Protein AF-A0A1Q8QER5-F1 (afdb_monomer_lite)

Radius of gyration: 16.66 Å; chains: 1; bounding box: 57×30×34 Å

InterPro domains:
  IPR004291 Transposase IS66, central domain [PF03050] (1-104)
  IPR052344 Transposase-related protein [PTHR33678] (1-107)

Sequence (112 aa):
MYERMRDKLITYDIVMSDETTIQCNKEEGRKASSNSYFWQHRNGPWEETPIILFQYTRTRAGENARKFLEGFSGYSITDAYAGYEKVENIIRCLCWSHYPRRLIIREELPYA

Organism: NCBI:txid1888891

pLDDT: mean 91.14, std 11.8, range [46.97, 97.94]

Structure (mmCIF, N/CA/C/O backbone):
data_AF-A0A1Q8QER5-F1
#
_entry.id   AF-A0A1Q8QER5-F1
#
loop_
_atom_site.group_PDB
_atom_site.id
_atom_site.type_symbol
_atom_site.label_atom_id
_atom_site.label_alt_id
_atom_site.label_comp_id
_atom_site.label_asym_id
_atom_site.label_entity_id
_atom_site.label_seq_id
_atom_site.pdbx_PDB_ins_code
_atom_site.Cartn_x
_atom_site.Cartn_y
_atom_site.Cartn_z
_atom_site.occupancy
_atom_site.B_iso_or_equiv
_atom_site.auth_seq_id
_atom_site.auth_comp_id
_atom_site.auth_asym_id
_atom_site.auth_atom_id
_atom_site.pdbx_PDB_model_num
ATOM 1 N N . MET A 1 1 ? -9.143 13.726 -10.219 1.00 89.88 1 MET A N 1
ATOM 2 C CA . MET A 1 1 ? -7.690 13.897 -9.996 1.00 89.88 1 MET A CA 1
ATOM 3 C C . MET A 1 1 ? -7.097 12.657 -9.338 1.00 89.88 1 MET A C 1
ATOM 5 O O . MET A 1 1 ? -6.266 12.032 -9.971 1.00 89.88 1 MET A O 1
ATOM 9 N N . TYR A 1 2 ? -7.584 12.256 -8.155 1.00 96.19 2 TYR A N 1
ATOM 10 C CA . TYR A 1 2 ? -7.120 11.068 -7.418 1.00 96.19 2 TYR A CA 1
ATOM 11 C C . TYR A 1 2 ? -7.040 9.788 -8.269 1.00 96.19 2 TYR A C 1
ATOM 13 O O . TYR A 1 2 ? -5.951 9.258 -8.443 1.00 96.19 2 TYR A O 1
ATOM 21 N N . GLU A 1 3 ? -8.151 9.366 -8.884 1.00 96.44 3 GLU A N 1
ATOM 22 C CA . GLU A 1 3 ? -8.181 8.140 -9.706 1.00 96.44 3 GLU A CA 1
ATOM 23 C C . GLU A 1 3 ? -7.159 8.172 -10.848 1.00 96.44 3 GLU A C 1
ATOM 25 O O . GLU A 1 3 ? -6.392 7.240 -11.023 1.00 96.44 3 GLU A O 1
ATOM 30 N N . ARG A 1 4 ? -7.031 9.307 -11.549 1.00 97.12 4 ARG A N 1
ATOM 31 C CA . ARG A 1 4 ? -6.040 9.461 -12.629 1.00 97.12 4 ARG A CA 1
ATOM 32 C C . ARG A 1 4 ? -4.599 9.338 -12.127 1.00 97.12 4 ARG A C 1
ATOM 34 O O . ARG A 1 4 ? -3.745 8.830 -12.844 1.00 97.12 4 ARG A O 1
ATOM 41 N N . MET A 1 5 ? -4.315 9.832 -10.921 1.00 97.25 5 MET A N 1
ATOM 42 C CA . MET A 1 5 ? -2.995 9.690 -10.300 1.00 97.25 5 MET A CA 1
ATOM 43 C C . MET A 1 5 ? -2.749 8.249 -9.862 1.00 97.25 5 MET A C 1
ATOM 45 O O . MET A 1 5 ? -1.629 7.771 -9.998 1.00 97.25 5 MET A O 1
ATOM 49 N N . ARG A 1 6 ? -3.780 7.553 -9.374 1.00 97.56 6 ARG A N 1
ATOM 50 C CA . ARG A 1 6 ? -3.704 6.133 -9.028 1.00 97.56 6 ARG A CA 1
ATOM 51 C C . ARG A 1 6 ? -3.441 5.294 -10.274 1.00 97.56 6 ARG A C 1
ATOM 53 O O . ARG A 1 6 ? -2.520 4.486 -10.264 1.00 97.56 6 ARG A O 1
ATOM 60 N N . ASP A 1 7 ? -4.180 5.547 -11.351 1.00 97.31 7 ASP A N 1
ATOM 61 C CA . ASP A 1 7 ? -4.009 4.865 -12.636 1.00 97.31 7 ASP A CA 1
ATOM 62 C C . ASP A 1 7 ? -2.609 5.096 -13.201 1.00 97.31 7 ASP A C 1
ATOM 64 O O . ASP A 1 7 ? -1.984 4.166 -13.690 1.00 97.31 7 ASP A O 1
ATOM 68 N N . LYS A 1 8 ? -2.063 6.312 -13.074 1.00 97.19 8 LYS A N 1
ATOM 69 C CA . LYS A 1 8 ? -0.665 6.571 -13.438 1.00 97.19 8 LYS A CA 1
ATOM 70 C C . LYS A 1 8 ? 0.315 5.857 -12.502 1.00 97.19 8 LYS A C 1
ATOM 72 O O . LYS A 1 8 ? 1.301 5.304 -12.978 1.00 97.19 8 LYS A O 1
ATOM 77 N N . LEU A 1 9 ? 0.061 5.856 -11.194 1.00 97.56 9 LEU A N 1
ATOM 78 C CA . LEU A 1 9 ? 0.932 5.230 -10.197 1.00 97.56 9 LEU A CA 1
ATOM 79 C C . LEU A 1 9 ? 1.117 3.736 -10.465 1.00 97.56 9 LEU A C 1
ATOM 81 O O . LEU A 1 9 ? 2.244 3.256 -10.402 1.00 97.56 9 LEU A O 1
ATOM 85 N N . ILE A 1 10 ? 0.045 3.019 -10.810 1.00 97.00 10 ILE A N 1
ATOM 86 C CA . ILE A 1 10 ? 0.123 1.573 -11.057 1.00 97.00 10 ILE A CA 1
ATOM 87 C C . ILE A 1 10 ? 0.843 1.195 -12.364 1.00 97.00 10 ILE A C 1
ATOM 89 O O . ILE A 1 10 ? 1.073 0.014 -12.593 1.00 97.00 10 ILE A O 1
ATOM 93 N N . THR A 1 11 ? 1.197 2.171 -13.213 1.00 96.62 11 THR A N 1
ATOM 94 C CA . THR A 1 11 ? 1.977 1.930 -14.445 1.00 96.62 11 THR A CA 1
ATOM 95 C C . THR A 1 11 ? 3.489 1.947 -14.234 1.00 96.62 11 THR A C 1
ATOM 97 O O . THR A 1 11 ? 4.218 1.621 -15.164 1.00 96.62 11 THR A O 1
ATOM 100 N N . TYR A 1 12 ? 3.966 2.364 -13.058 1.00 97.12 12 TYR A N 1
ATOM 101 C CA . TYR A 1 12 ? 5.393 2.358 -12.732 1.00 97.12 12 TYR A CA 1
ATOM 102 C C . TYR A 1 12 ? 5.860 0.978 -12.269 1.00 97.12 12 TYR A C 1
ATOM 104 O O . TYR A 1 12 ? 5.061 0.173 -11.803 1.00 97.12 12 TYR A O 1
ATOM 112 N N . ASP A 1 13 ? 7.172 0.744 -12.313 1.00 96.25 13 ASP A N 1
ATOM 113 C CA . ASP A 1 13 ? 7.766 -0.541 -11.925 1.00 96.25 13 ASP A CA 1
ATOM 114 C C . ASP A 1 13 ? 7.839 -0.742 -10.405 1.00 96.25 13 ASP A C 1
ATOM 116 O O . ASP A 1 13 ? 7.970 -1.870 -9.929 1.00 96.25 13 ASP A O 1
ATOM 120 N N . ILE A 1 14 ? 7.799 0.347 -9.629 1.00 97.00 14 ILE A N 1
ATOM 121 C CA . ILE A 1 14 ? 7.973 0.327 -8.174 1.00 97.00 14 ILE A CA 1
ATOM 122 C C . ILE A 1 14 ? 6.812 1.045 -7.498 1.00 97.00 14 ILE A C 1
ATOM 124 O O . ILE A 1 14 ? 6.560 2.226 -7.755 1.00 97.00 14 ILE A O 1
ATOM 128 N N . VAL A 1 15 ? 6.187 0.361 -6.538 1.00 97.31 15 VAL A N 1
ATOM 129 C CA . VAL A 1 15 ? 5.267 0.967 -5.575 1.00 97.31 15 VAL A CA 1
ATOM 130 C C . VAL A 1 15 ? 5.771 0.747 -4.156 1.00 97.31 15 VAL A C 1
ATOM 132 O O . VAL A 1 15 ? 6.184 -0.350 -3.790 1.00 97.31 15 VAL A O 1
ATOM 135 N N . MET A 1 16 ? 5.718 1.787 -3.332 1.00 97.31 16 MET A N 1
ATOM 136 C CA . MET A 1 16 ? 5.959 1.693 -1.896 1.00 97.31 16 MET A CA 1
ATOM 137 C C . MET A 1 16 ? 4.648 1.961 -1.169 1.00 97.31 16 MET A C 1
ATOM 139 O O . MET A 1 16 ? 3.997 2.977 -1.447 1.00 97.31 16 MET A O 1
ATOM 143 N N . SER A 1 17 ? 4.266 1.059 -0.267 1.00 97.00 17 SER A N 1
ATOM 144 C CA . SER A 1 17 ? 3.039 1.192 0.520 1.00 97.00 17 SER A CA 1
ATOM 145 C C . SER A 1 17 ? 3.300 1.031 2.012 1.00 97.00 17 SER A C 1
ATOM 147 O O . SER A 1 17 ? 4.145 0.231 2.412 1.00 97.00 17 SER A O 1
ATOM 149 N N . ASP A 1 18 ? 2.564 1.796 2.809 1.00 96.31 18 ASP A N 1
ATOM 150 C CA . ASP A 1 18 ? 2.565 1.718 4.268 1.00 96.31 18 ASP A CA 1
ATOM 151 C C . ASP A 1 18 ? 1.162 2.009 4.805 1.00 96.31 18 ASP A C 1
ATOM 153 O O . ASP A 1 18 ? 0.380 2.726 4.168 1.00 96.31 18 ASP A O 1
ATOM 157 N N . GLU A 1 19 ? 0.843 1.485 5.985 1.00 95.06 19 GLU A N 1
ATOM 158 C CA . GLU A 1 19 ? -0.420 1.753 6.654 1.00 95.06 19 GLU A CA 1
ATOM 159 C C . GLU A 1 19 ? -0.234 2.168 8.109 1.00 95.06 19 GLU A C 1
ATOM 161 O O . GLU A 1 19 ? 0.331 1.468 8.947 1.00 95.06 19 GLU A O 1
ATOM 166 N N . THR A 1 20 ? -0.799 3.323 8.440 1.00 95.56 20 THR A N 1
ATOM 167 C CA . THR A 1 20 ? -0.732 3.901 9.776 1.00 95.56 20 THR A CA 1
ATOM 168 C C . THR A 1 20 ? -2.091 3.795 10.455 1.00 95.56 20 THR A C 1
ATOM 170 O O . THR A 1 20 ? -3.120 4.206 9.911 1.00 95.56 20 THR A O 1
ATOM 173 N N . THR A 1 21 ? -2.097 3.262 11.679 1.00 96.50 21 THR A N 1
ATOM 174 C CA . THR A 1 21 ? -3.299 3.240 12.523 1.00 96.50 21 THR A CA 1
ATOM 175 C C . THR A 1 21 ? -3.589 4.645 13.037 1.00 96.50 21 THR A C 1
ATOM 177 O O . THR A 1 21 ? -2.719 5.291 13.615 1.00 96.50 21 THR A O 1
ATOM 180 N N . ILE A 1 22 ? -4.825 5.102 12.865 1.00 96.00 22 ILE A N 1
ATOM 181 C CA . ILE A 1 22 ? -5.303 6.407 13.321 1.00 96.00 22 ILE A CA 1
ATOM 182 C C . ILE A 1 22 ? -6.648 6.291 14.042 1.00 96.00 22 ILE A C 1
ATOM 184 O O . ILE A 1 22 ? -7.359 5.293 13.930 1.00 96.00 22 ILE A O 1
ATOM 188 N N . GLN A 1 23 ? -7.022 7.352 14.749 1.00 95.81 23 GLN A N 1
ATOM 189 C CA . GLN A 1 23 ? -8.338 7.532 15.354 1.00 95.81 23 GLN A CA 1
ATOM 190 C C . GLN A 1 23 ? -8.987 8.782 14.764 1.00 95.81 23 GLN A C 1
ATOM 192 O O . GLN A 1 23 ? -8.342 9.824 14.642 1.00 95.81 23 GLN A O 1
ATOM 197 N N . CYS A 1 24 ? -10.253 8.678 14.363 1.00 93.75 24 CYS A N 1
ATOM 198 C CA . CYS A 1 24 ? -10.988 9.793 13.779 1.00 93.75 24 CYS A CA 1
ATOM 199 C C . CYS A 1 24 ? -12.037 10.296 14.771 1.00 93.75 24 CYS A C 1
ATOM 201 O O . CYS A 1 24 ? -12.978 9.584 15.113 1.00 93.75 24 CYS A O 1
ATOM 203 N N . ASN A 1 25 ? -11.891 11.547 15.214 1.00 93.88 25 ASN A N 1
ATOM 204 C CA . ASN A 1 25 ? -12.775 12.149 16.217 1.00 93.88 25 ASN A CA 1
ATOM 205 C C . ASN A 1 25 ? -14.232 12.273 15.748 1.00 93.88 25 ASN A C 1
ATOM 207 O O . ASN A 1 25 ? -15.141 12.294 16.574 1.00 93.88 25 ASN A O 1
ATOM 211 N N . LYS A 1 26 ? -14.451 12.397 14.433 1.00 91.69 26 LYS A N 1
ATOM 212 C CA . LYS A 1 26 ? -15.764 12.629 13.817 1.00 91.69 26 LYS A CA 1
ATOM 213 C C . LYS A 1 26 ? -16.004 11.641 12.683 1.00 91.69 26 LYS A C 1
ATOM 215 O O . LYS A 1 26 ? -16.045 12.018 11.517 1.00 91.69 26 LYS A O 1
ATOM 220 N N . GLU A 1 27 ? -16.144 10.371 13.037 1.00 93.69 27 GLU A N 1
ATOM 221 C CA . GLU A 1 27 ? -16.522 9.329 12.091 1.00 93.69 27 GLU A CA 1
ATOM 222 C C . GLU A 1 27 ? -17.967 8.882 12.328 1.00 93.69 27 GLU A C 1
ATOM 224 O O . GLU A 1 27 ? -18.330 8.431 13.413 1.00 93.69 27 GLU A O 1
ATOM 229 N N . GLU A 1 28 ? -18.805 8.997 11.300 1.00 94.06 28 GLU A N 1
ATOM 230 C CA . GLU A 1 28 ? -20.216 8.636 11.399 1.00 94.06 28 GLU A CA 1
ATOM 231 C C . GLU A 1 28 ? -20.402 7.145 11.721 1.00 94.06 28 GLU A C 1
ATOM 233 O O . GLU A 1 28 ? -19.841 6.262 11.058 1.00 94.06 28 GLU A O 1
ATOM 238 N N . GLY A 1 29 ? -21.201 6.871 12.755 1.00 94.75 29 GLY A N 1
ATOM 239 C CA . GLY A 1 29 ? -21.511 5.516 13.210 1.00 94.75 29 GLY A CA 1
ATOM 240 C C . GLY A 1 29 ? -20.384 4.821 13.981 1.00 94.75 29 GLY A C 1
ATOM 241 O O . GLY A 1 29 ? -20.491 3.622 14.240 1.00 94.75 29 GLY A O 1
ATOM 242 N N . ARG A 1 30 ? -19.304 5.526 14.355 1.00 93.94 30 ARG A N 1
ATOM 243 C CA . ARG A 1 30 ? -18.177 4.942 15.102 1.00 93.94 30 ARG A CA 1
ATOM 244 C C . ARG A 1 30 ? -17.735 5.816 16.270 1.00 93.94 30 ARG A C 1
ATOM 246 O O . ARG A 1 30 ? -17.891 7.031 16.276 1.00 93.94 30 ARG A O 1
ATOM 253 N N . LYS A 1 31 ? -17.181 5.171 17.299 1.00 95.44 31 LYS A N 1
ATOM 254 C CA . LYS A 1 31 ? -16.594 5.870 18.452 1.00 95.44 31 LYS A CA 1
ATOM 255 C C . LYS A 1 31 ? -15.278 6.520 18.031 1.00 95.44 31 LYS A C 1
ATOM 257 O O . LYS A 1 31 ? -14.525 5.888 17.294 1.00 95.44 31 LYS A O 1
ATOM 262 N N . ALA A 1 32 ? -14.950 7.684 18.590 1.00 93.94 32 ALA A N 1
ATOM 263 C CA . ALA A 1 32 ? -13.676 8.365 18.334 1.00 93.94 32 ALA A CA 1
ATOM 264 C C . ALA A 1 32 ? -12.442 7.496 18.651 1.00 93.94 32 ALA A C 1
ATOM 266 O O . ALA A 1 32 ? -11.419 7.608 17.991 1.00 93.94 32 ALA A O 1
ATOM 267 N N . SER A 1 33 ? -12.555 6.576 19.614 1.00 94.88 33 SER A N 1
ATOM 268 C CA . SER A 1 33 ? -11.499 5.623 19.975 1.00 94.88 33 SER A CA 1
ATOM 269 C C . SER A 1 33 ? -11.352 4.435 19.014 1.00 94.88 33 SER A C 1
ATOM 271 O O . SER A 1 33 ? -10.484 3.587 19.218 1.00 94.88 33 SER A O 1
ATOM 273 N N . SER A 1 34 ? -12.199 4.326 17.987 1.00 96.62 34 SER A N 1
ATOM 274 C CA . SER A 1 34 ? -12.154 3.205 17.047 1.00 96.62 34 SER A CA 1
ATOM 275 C C . SER A 1 34 ? -10.964 3.336 16.099 1.00 96.62 34 SER A C 1
ATOM 277 O O . SER A 1 34 ? -10.723 4.402 15.535 1.00 96.62 34 SER A O 1
ATOM 279 N N . ASN A 1 35 ? -10.266 2.226 15.861 1.00 96.94 35 ASN A N 1
ATOM 280 C CA . ASN A 1 35 ? -9.143 2.202 14.929 1.00 96.94 35 ASN A CA 1
ATOM 281 C C . ASN A 1 35 ? -9.621 2.400 13.488 1.00 96.94 35 ASN A C 1
ATOM 283 O O . ASN A 1 35 ? -10.539 1.725 13.019 1.00 96.94 35 ASN A O 1
ATOM 287 N N . SER A 1 36 ? -8.964 3.303 12.784 1.00 96.81 36 SER A N 1
ATOM 288 C CA . SER A 1 36 ? -9.038 3.484 11.338 1.00 96.81 36 SER A CA 1
ATOM 289 C C . SER A 1 36 ? -7.624 3.471 10.771 1.00 96.81 36 SER A C 1
ATOM 291 O O . SER A 1 36 ? -6.655 3.433 11.528 1.00 96.81 36 SER A O 1
ATOM 293 N N . TYR A 1 37 ? -7.490 3.485 9.451 1.00 97.12 37 TYR A N 1
ATOM 294 C CA . TYR A 1 37 ? -6.194 3.317 8.807 1.00 97.12 37 TYR A CA 1
ATOM 295 C C . TYR A 1 37 ? -6.051 4.295 7.654 1.00 97.12 37 TYR A C 1
ATOM 297 O O . TYR A 1 37 ? -6.932 4.377 6.792 1.00 97.12 37 TYR A O 1
ATOM 305 N N . PHE A 1 38 ? -4.935 5.018 7.649 1.00 96.69 38 PHE A N 1
ATOM 306 C CA . PHE A 1 38 ? -4.453 5.713 6.466 1.00 96.69 38 PHE A CA 1
ATOM 307 C C . PHE A 1 38 ? -3.421 4.835 5.780 1.00 96.69 38 PHE A C 1
ATOM 309 O O . PHE A 1 38 ? -2.431 4.453 6.394 1.00 96.69 38 PHE A O 1
ATOM 316 N N . TRP A 1 39 ? -3.659 4.552 4.511 1.00 97.44 39 TRP A N 1
ATOM 317 C CA . TRP A 1 39 ? -2.703 3.917 3.624 1.00 97.44 39 TRP A CA 1
ATOM 318 C C . TRP A 1 39 ? -2.007 5.001 2.823 1.00 97.44 39 TRP A C 1
ATOM 320 O O . TRP A 1 39 ? -2.661 5.921 2.328 1.00 97.44 39 TRP A O 1
ATOM 330 N N . GLN A 1 40 ? -0.697 4.896 2.701 1.00 97.31 40 GLN A N 1
ATOM 331 C CA . GLN A 1 40 ? 0.116 5.728 1.836 1.00 97.31 40 GLN A CA 1
ATOM 332 C C . GLN A 1 40 ? 0.615 4.846 0.697 1.00 97.31 40 GLN A C 1
ATOM 334 O O . GLN A 1 40 ? 1.209 3.806 0.950 1.00 97.31 40 GLN A O 1
ATOM 339 N N . HIS A 1 41 ? 0.415 5.279 -0.546 1.00 97.62 41 HIS A N 1
ATOM 340 C CA . HIS A 1 41 ? 0.970 4.636 -1.738 1.00 97.62 41 HIS A CA 1
ATOM 341 C C . HIS A 1 41 ? 1.790 5.647 -2.523 1.00 97.62 41 HIS A C 1
ATOM 343 O O . HIS A 1 41 ? 1.368 6.794 -2.687 1.00 97.62 41 HIS A O 1
ATOM 349 N N . ARG A 1 42 ? 2.984 5.261 -2.960 1.00 97.56 42 ARG A N 1
ATOM 350 C CA . ARG A 1 42 ? 3.854 6.134 -3.751 1.00 97.56 42 ARG A CA 1
ATOM 351 C C . ARG A 1 42 ? 4.637 5.355 -4.782 1.00 97.56 42 ARG A C 1
ATOM 353 O O . ARG A 1 42 ? 4.923 4.180 -4.572 1.00 97.56 42 ARG A O 1
ATOM 360 N N . ASN A 1 43 ? 5.028 6.031 -5.849 1.00 97.19 43 ASN A N 1
ATOM 361 C CA . ASN A 1 43 ? 5.987 5.494 -6.803 1.00 97.19 43 ASN A CA 1
ATOM 362 C C . ASN A 1 43 ? 7.440 5.692 -6.332 1.00 97.19 43 ASN A C 1
ATOM 364 O O . ASN A 1 43 ? 7.715 6.333 -5.303 1.00 97.19 43 ASN A O 1
ATOM 368 N N . GLY A 1 44 ? 8.368 5.107 -7.095 1.00 93.38 44 GLY A N 1
ATOM 369 C CA . GLY A 1 44 ? 9.804 5.238 -6.875 1.00 93.38 44 GLY A CA 1
ATOM 370 C C . GLY A 1 44 ? 10.273 6.704 -6.853 1.00 93.38 44 GLY A C 1
ATOM 371 O O . GLY A 1 44 ? 9.691 7.561 -7.514 1.00 93.38 44 GLY A O 1
ATOM 372 N N . PRO A 1 45 ? 11.336 7.031 -6.094 1.00 89.31 45 PRO A N 1
ATOM 373 C CA . PRO A 1 45 ? 11.844 8.403 -5.987 1.00 89.31 45 PRO A CA 1
ATOM 374 C C . PRO A 1 45 ? 12.487 8.933 -7.279 1.00 89.31 45 PRO A C 1
ATOM 376 O O . PRO A 1 45 ? 12.740 10.129 -7.370 1.00 89.31 45 PRO A O 1
ATOM 379 N N . TRP A 1 46 ? 12.771 8.053 -8.240 1.00 90.56 46 TRP A N 1
ATOM 380 C CA . TRP A 1 46 ? 13.460 8.367 -9.495 1.00 90.56 46 TRP A CA 1
ATOM 381 C C . TRP A 1 46 ? 12.505 8.640 -10.663 1.00 90.56 46 TRP A C 1
ATOM 383 O O . TRP A 1 46 ? 12.961 8.928 -11.765 1.00 90.56 46 TRP A O 1
ATOM 393 N N . GLU A 1 47 ? 11.196 8.531 -10.435 1.00 92.00 47 GLU A N 1
ATOM 394 C CA . GLU A 1 47 ? 10.188 8.755 -11.467 1.00 92.00 47 GLU A CA 1
ATOM 395 C C . GLU A 1 47 ? 10.034 10.244 -11.789 1.00 92.00 47 GLU A C 1
ATOM 397 O O . GLU A 1 47 ? 10.069 11.091 -10.896 1.00 92.00 47 GLU A O 1
ATOM 402 N N . GLU A 1 48 ? 9.783 10.566 -13.062 1.00 90.88 48 GLU A N 1
ATOM 403 C CA . GLU A 1 48 ? 9.635 11.950 -13.541 1.00 90.88 48 GLU A CA 1
ATOM 404 C C . GLU A 1 48 ? 8.527 12.711 -12.796 1.00 90.88 48 GLU A C 1
ATOM 406 O O . GLU A 1 48 ? 8.673 13.883 -12.453 1.00 90.88 48 GLU A O 1
ATOM 411 N N . THR A 1 49 ? 7.406 12.035 -12.530 1.00 93.25 49 THR A N 1
ATOM 412 C CA . THR A 1 49 ? 6.284 12.601 -11.777 1.00 93.25 49 THR A CA 1
ATOM 413 C C . THR A 1 49 ? 6.156 11.891 -10.432 1.00 93.25 49 THR A C 1
ATOM 415 O O . THR A 1 49 ? 5.679 10.751 -10.405 1.00 93.25 49 THR A O 1
ATOM 418 N N . PRO A 1 50 ? 6.521 12.533 -9.306 1.00 95.31 50 PRO A N 1
ATOM 419 C CA . PRO A 1 50 ? 6.322 11.952 -7.987 1.00 95.31 50 PRO A CA 1
ATOM 420 C C . PRO A 1 50 ? 4.829 11.916 -7.649 1.00 95.31 50 PRO A C 1
ATOM 422 O O . PRO A 1 50 ? 4.131 12.931 -7.707 1.00 95.31 50 PRO A O 1
ATOM 425 N N . ILE A 1 51 ? 4.336 10.739 -7.273 1.00 97.69 51 ILE A N 1
ATOM 426 C CA . ILE A 1 51 ? 2.945 10.519 -6.881 1.00 97.69 51 ILE A CA 1
A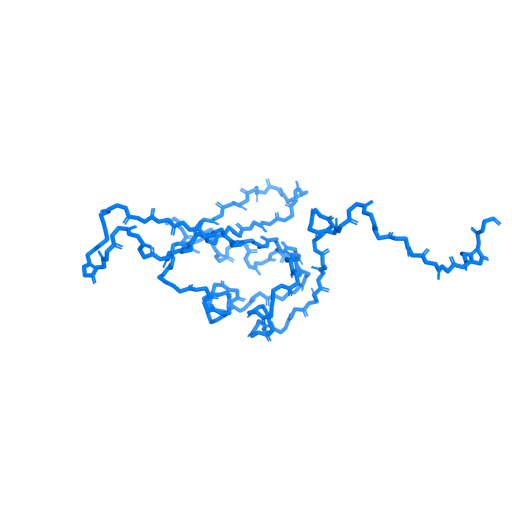TOM 427 C C . ILE A 1 51 ? 2.932 9.960 -5.465 1.00 97.69 51 ILE A C 1
ATOM 429 O O . ILE A 1 51 ? 3.546 8.934 -5.189 1.00 97.69 51 ILE A O 1
ATOM 433 N N . ILE A 1 52 ? 2.199 10.629 -4.575 1.00 97.31 52 ILE A N 1
ATOM 434 C CA . ILE A 1 52 ? 1.916 10.163 -3.217 1.00 97.31 52 ILE A CA 1
ATOM 435 C C . ILE A 1 52 ? 0.408 10.262 -3.016 1.00 97.31 52 ILE A C 1
ATOM 437 O O . ILE A 1 52 ? -0.171 11.344 -3.120 1.00 97.31 52 ILE A O 1
ATOM 441 N N . LEU A 1 53 ? -0.230 9.127 -2.753 1.00 97.94 53 LEU A N 1
ATOM 442 C CA . LEU A 1 53 ? -1.665 9.022 -2.539 1.00 97.94 53 LEU A CA 1
ATOM 443 C C . LEU A 1 53 ? -1.942 8.492 -1.144 1.00 97.94 53 LEU A C 1
ATOM 445 O O . LEU A 1 53 ? -1.302 7.548 -0.688 1.00 97.94 53 LEU A O 1
ATOM 449 N N . PHE A 1 54 ? -2.931 9.097 -0.496 1.00 97.12 54 PHE A N 1
ATOM 450 C CA . PHE A 1 54 ? -3.444 8.647 0.787 1.00 97.12 54 PHE A CA 1
ATOM 451 C C . PHE A 1 54 ? -4.827 8.036 0.592 1.00 97.12 54 PHE A C 1
ATOM 453 O O . PHE A 1 54 ? -5.676 8.613 -0.090 1.00 97.12 54 PHE A O 1
ATOM 460 N N . GLN A 1 55 ? -5.064 6.873 1.185 1.00 96.81 55 GLN A N 1
ATOM 461 C CA . GLN A 1 55 ? -6.365 6.215 1.202 1.00 96.81 55 GLN A CA 1
ATOM 462 C C . GLN A 1 55 ? -6.802 6.025 2.652 1.00 96.81 55 GLN A C 1
ATOM 464 O O . GLN A 1 55 ? -6.090 5.435 3.458 1.00 96.81 55 GLN A O 1
ATOM 469 N N . TYR A 1 56 ? -7.986 6.521 2.997 1.00 96.06 56 TYR A N 1
ATOM 470 C CA . TYR A 1 56 ? -8.589 6.264 4.300 1.00 96.06 56 TYR A CA 1
ATOM 471 C C . TYR A 1 56 ? -9.445 5.000 4.249 1.00 96.06 56 TYR A C 1
ATOM 473 O O . TYR A 1 56 ? -10.236 4.813 3.324 1.00 96.06 56 TYR A O 1
ATOM 481 N N . THR A 1 57 ? -9.341 4.159 5.276 1.00 96.81 57 THR A N 1
ATOM 482 C CA . THR A 1 57 ? -10.176 2.964 5.424 1.00 96.81 57 THR A CA 1
ATOM 483 C C . THR A 1 57 ? -10.532 2.709 6.888 1.00 96.81 57 THR A C 1
ATOM 485 O O . THR A 1 57 ? -9.799 3.064 7.813 1.00 96.81 57 THR A O 1
ATOM 488 N N . ARG A 1 58 ? -11.667 2.040 7.111 1.00 95.88 58 ARG A N 1
ATOM 489 C CA . ARG A 1 58 ? -12.142 1.669 8.456 1.00 95.88 58 ARG A CA 1
ATOM 490 C C . ARG A 1 58 ? -11.463 0.420 9.022 1.00 95.88 58 ARG A C 1
ATOM 492 O O . ARG A 1 58 ? -11.611 0.125 10.203 1.00 95.88 58 ARG A O 1
ATOM 499 N N . THR A 1 59 ? -10.762 -0.338 8.181 1.00 95.94 59 THR A N 1
ATOM 500 C CA . THR A 1 59 ? -10.167 -1.634 8.520 1.00 95.94 59 THR A CA 1
ATOM 501 C C . THR A 1 59 ? -8.740 -1.709 7.993 1.00 95.94 59 THR A C 1
ATOM 503 O O . THR A 1 59 ? -8.433 -1.132 6.957 1.00 95.94 59 THR A O 1
ATOM 506 N N . ARG A 1 60 ? -7.868 -2.479 8.650 1.00 96.75 60 ARG A N 1
ATOM 507 C CA . ARG A 1 60 ? -6.528 -2.782 8.116 1.00 96.75 60 ARG A CA 1
ATOM 508 C C . ARG A 1 60 ? -6.560 -3.910 7.084 1.00 96.75 60 ARG A C 1
ATOM 510 O O . ARG A 1 60 ? -5.538 -4.506 6.804 1.00 96.75 60 ARG A O 1
ATOM 517 N N . ALA A 1 61 ? -7.731 -4.302 6.582 1.00 97.19 61 ALA A N 1
ATOM 518 C CA . ALA A 1 61 ? -7.843 -5.515 5.784 1.00 97.19 61 ALA A CA 1
ATOM 519 C C . ALA A 1 61 ? -6.955 -5.422 4.535 1.00 97.19 61 ALA A C 1
ATOM 521 O O . ALA A 1 61 ? -7.050 -4.451 3.792 1.00 97.19 61 ALA A O 1
ATOM 522 N N . GLY A 1 62 ? -6.176 -6.472 4.256 1.00 96.44 62 GLY A N 1
ATOM 523 C CA . GLY A 1 62 ? -5.360 -6.562 3.037 1.00 96.44 62 GLY A CA 1
ATOM 524 C C . GLY A 1 62 ? -6.151 -6.411 1.732 1.00 96.44 62 GLY A C 1
ATOM 525 O O . GLY A 1 62 ? -5.598 -6.090 0.691 1.00 96.44 62 GLY A O 1
ATOM 526 N N . GLU A 1 63 ? -7.474 -6.574 1.799 1.00 97.81 63 GLU A N 1
ATOM 527 C CA . GLU A 1 63 ? -8.391 -6.289 0.696 1.00 97.81 63 GLU A CA 1
ATOM 528 C C . GLU A 1 63 ? -8.342 -4.823 0.243 1.00 97.81 63 GLU A C 1
ATOM 530 O O . GLU A 1 63 ? -8.542 -4.537 -0.933 1.00 97.81 63 GLU A O 1
ATOM 535 N N . ASN A 1 64 ? -8.050 -3.893 1.156 1.00 97.56 64 ASN A N 1
ATOM 536 C CA . ASN 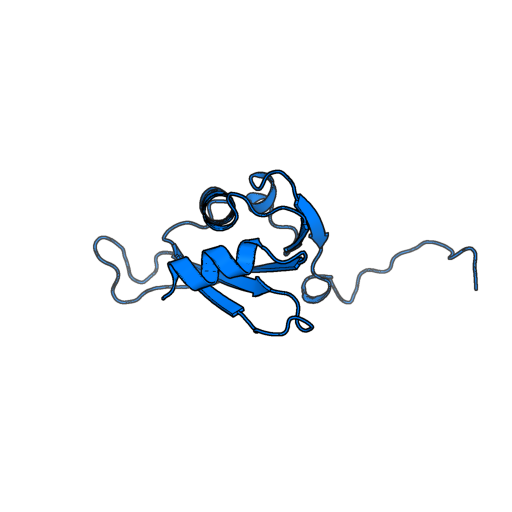A 1 64 ? -7.884 -2.482 0.823 1.00 97.56 64 ASN A CA 1
ATOM 537 C C . ASN A 1 64 ? -6.647 -2.279 -0.062 1.00 97.56 64 ASN A C 1
ATOM 539 O O . ASN A 1 64 ? -6.758 -1.663 -1.120 1.00 97.56 64 ASN A O 1
ATOM 543 N N . ALA A 1 65 ? -5.516 -2.891 0.312 1.00 96.69 65 ALA A N 1
ATOM 544 C CA . ALA A 1 65 ? -4.298 -2.888 -0.494 1.00 96.69 65 ALA A CA 1
ATOM 545 C C . ALA A 1 65 ? -4.503 -3.592 -1.843 1.00 96.69 65 ALA A C 1
ATOM 547 O O . ALA A 1 65 ? -4.122 -3.046 -2.876 1.00 96.69 65 ALA A O 1
ATOM 548 N N . ARG A 1 66 ? -5.165 -4.761 -1.856 1.00 97.44 66 ARG A N 1
ATOM 549 C CA . ARG A 1 66 ? -5.481 -5.502 -3.089 1.00 97.44 66 ARG A CA 1
ATOM 550 C C . ARG A 1 66 ? -6.290 -4.655 -4.071 1.00 97.44 66 ARG A C 1
ATOM 552 O O . ARG A 1 66 ? -5.930 -4.579 -5.238 1.00 97.44 66 ARG A O 1
ATOM 559 N N . LYS A 1 67 ? -7.360 -4.005 -3.601 1.00 97.31 67 LYS A N 1
ATOM 560 C CA . LYS A 1 67 ? -8.194 -3.126 -4.437 1.00 97.31 67 LYS A CA 1
ATOM 561 C C . LYS A 1 67 ? -7.414 -1.918 -4.942 1.00 97.31 67 LYS A C 1
ATOM 563 O O . LYS A 1 67 ? -7.505 -1.578 -6.114 1.00 97.31 67 LYS A O 1
ATOM 568 N N . PHE A 1 68 ? -6.630 -1.273 -4.076 1.00 97.44 68 PHE A N 1
ATOM 569 C CA . PHE A 1 68 ? -5.843 -0.113 -4.487 1.00 97.44 68 PHE A CA 1
ATOM 570 C C . PHE A 1 68 ? -4.795 -0.477 -5.548 1.00 97.44 68 PHE A C 1
ATOM 572 O O . PHE A 1 68 ? -4.601 0.287 -6.490 1.00 97.44 68 PHE A O 1
ATOM 579 N N . LEU A 1 69 ? -4.153 -1.641 -5.433 1.00 97.25 69 LEU A N 1
ATOM 580 C CA . LEU A 1 69 ? -3.084 -2.102 -6.328 1.00 97.25 69 LEU A CA 1
ATOM 581 C C . LEU A 1 69 ? -3.580 -2.984 -7.487 1.00 97.25 69 LEU A C 1
ATOM 583 O O . LEU A 1 69 ? -2.779 -3.604 -8.176 1.00 97.25 69 LEU A O 1
ATOM 587 N N . GLU A 1 70 ? -4.887 -3.036 -7.741 1.00 97.25 70 GLU A N 1
ATOM 588 C CA . GLU A 1 70 ? -5.454 -3.826 -8.837 1.00 97.25 70 GLU A CA 1
ATOM 589 C C . GLU A 1 70 ? -4.870 -3.427 -10.209 1.00 97.25 70 GLU A C 1
ATOM 591 O O . GLU A 1 70 ? -5.001 -2.286 -10.650 1.00 97.25 70 GLU A O 1
ATOM 596 N N . GLY A 1 71 ? -4.221 -4.366 -10.898 1.00 96.75 71 GLY A N 1
ATOM 597 C CA . GLY A 1 71 ? -3.567 -4.113 -12.187 1.00 96.75 71 GLY A CA 1
ATOM 598 C C . GLY A 1 71 ? -2.134 -3.577 -12.095 1.00 96.75 71 GLY A C 1
ATOM 599 O O . GLY A 1 71 ? -1.506 -3.401 -13.135 1.00 96.75 71 GLY A O 1
ATOM 600 N N . PHE A 1 72 ? -1.593 -3.357 -10.892 1.00 97.62 72 PHE A N 1
ATOM 601 C CA . PHE A 1 72 ? -0.157 -3.136 -10.711 1.00 97.62 72 PHE A CA 1
ATOM 602 C C . PHE A 1 72 ? 0.614 -4.444 -10.933 1.00 97.62 72 PHE A C 1
ATOM 604 O O . PHE A 1 72 ? 0.182 -5.513 -10.502 1.00 97.62 72 PHE A O 1
ATOM 611 N N . SER A 1 73 ? 1.777 -4.346 -11.573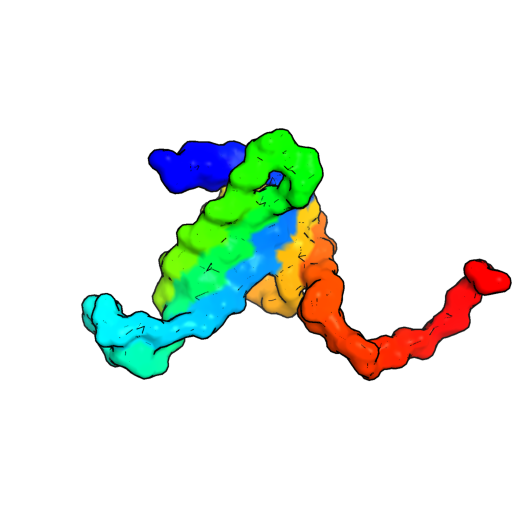 1.00 97.06 73 SER A N 1
ATOM 612 C CA . SER A 1 73 ? 2.723 -5.448 -11.741 1.00 97.06 73 SER A CA 1
ATOM 613 C C . SER A 1 73 ? 4.134 -4.890 -11.654 1.00 97.06 73 SER A C 1
ATOM 615 O O . SER A 1 73 ? 4.490 -4.003 -12.422 1.00 97.06 73 SER A O 1
ATOM 617 N N . GLY A 1 74 ? 4.940 -5.406 -10.730 1.00 96.31 74 GLY A N 1
ATOM 618 C CA . GLY A 1 74 ? 6.280 -4.882 -10.472 1.00 96.31 74 GLY A CA 1
ATOM 619 C C . GLY A 1 74 ? 6.731 -5.116 -9.036 1.00 96.31 74 GLY A C 1
ATOM 620 O O . GLY A 1 74 ? 6.259 -6.033 -8.360 1.00 96.31 74 GLY A O 1
ATOM 621 N N . TYR A 1 75 ? 7.647 -4.280 -8.561 1.00 97.31 75 TYR A N 1
ATOM 622 C CA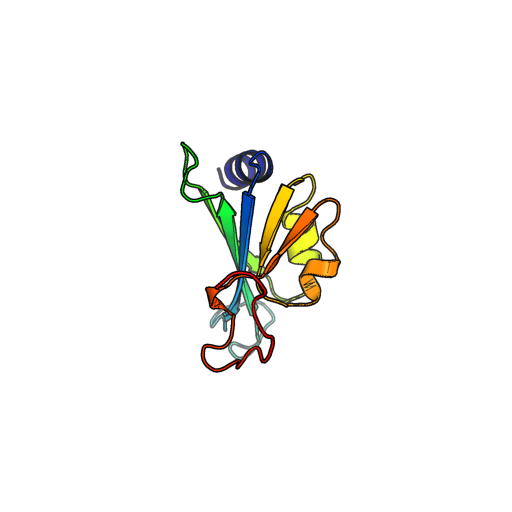 . TYR A 1 75 ? 8.217 -4.356 -7.221 1.00 97.31 75 TYR A CA 1
ATOM 623 C C . TYR A 1 75 ? 7.341 -3.614 -6.211 1.00 97.31 75 TYR A C 1
ATOM 625 O O . TYR A 1 75 ? 7.166 -2.397 -6.280 1.00 97.31 75 TYR A O 1
ATOM 633 N N . SER A 1 76 ? 6.813 -4.349 -5.236 1.00 97.00 76 SER A N 1
ATOM 634 C CA . SER A 1 76 ? 6.033 -3.790 -4.135 1.00 97.00 76 SER A CA 1
ATOM 635 C C . SER A 1 76 ? 6.879 -3.758 -2.868 1.00 97.00 76 SER A C 1
ATOM 637 O O . SER A 1 76 ? 7.212 -4.806 -2.315 1.00 97.00 76 SER A O 1
ATOM 639 N N . ILE A 1 77 ? 7.245 -2.556 -2.426 1.00 96.81 77 ILE A N 1
ATOM 640 C CA . ILE A 1 77 ? 8.007 -2.321 -1.201 1.00 96.81 77 ILE A CA 1
ATOM 641 C C . ILE A 1 77 ? 7.030 -2.041 -0.058 1.00 96.81 77 ILE A C 1
ATOM 643 O O . ILE A 1 77 ? 6.411 -0.977 -0.014 1.00 96.81 77 ILE A O 1
ATOM 647 N N . THR A 1 78 ? 6.909 -2.977 0.879 1.00 95.31 78 THR A N 1
ATOM 648 C CA . THR A 1 78 ? 6.004 -2.878 2.039 1.00 95.31 78 THR A CA 1
ATOM 649 C C . THR A 1 78 ? 6.704 -3.348 3.308 1.00 95.31 78 THR A C 1
ATOM 651 O O . THR A 1 78 ? 7.804 -3.905 3.258 1.00 95.31 78 THR A O 1
ATOM 654 N N . ASP A 1 79 ? 6.094 -3.150 4.473 1.00 91.75 79 ASP A N 1
ATOM 655 C CA . ASP A 1 79 ? 6.498 -3.896 5.665 1.00 91.75 79 ASP A CA 1
ATOM 656 C C . ASP A 1 79 ? 6.159 -5.403 5.521 1.00 91.75 79 ASP A C 1
ATOM 658 O O . ASP A 1 79 ? 5.657 -5.872 4.491 1.00 91.75 79 ASP A O 1
ATOM 662 N N . ALA A 1 80 ? 6.453 -6.185 6.562 1.00 90.25 80 ALA A N 1
ATOM 663 C CA . ALA A 1 80 ? 6.137 -7.613 6.607 1.00 90.25 80 ALA A CA 1
ATOM 664 C C . ALA A 1 80 ? 4.661 -7.898 6.971 1.00 90.25 80 ALA A C 1
ATOM 666 O O . ALA A 1 80 ? 4.348 -8.979 7.478 1.00 90.25 80 ALA A O 1
ATOM 667 N N . TYR A 1 81 ? 3.738 -6.953 6.756 1.00 92.88 81 TYR A N 1
ATOM 668 C CA . TYR A 1 81 ? 2.329 -7.163 7.056 1.00 92.88 81 TYR A CA 1
ATOM 669 C C . TYR A 1 81 ? 1.703 -8.213 6.123 1.00 92.88 81 TYR A C 1
ATOM 671 O O . TYR A 1 81 ? 1.690 -8.084 4.895 1.00 92.88 81 TYR A O 1
ATOM 679 N N . ALA A 1 82 ? 1.103 -9.245 6.724 1.00 93.62 82 ALA A N 1
ATOM 680 C CA . ALA A 1 82 ? 0.440 -10.335 6.005 1.00 93.62 82 ALA A CA 1
ATOM 681 C C . ALA A 1 82 ? -0.727 -9.862 5.115 1.00 93.62 82 ALA A C 1
ATOM 683 O O . ALA A 1 82 ? -1.095 -10.544 4.165 1.00 93.62 82 ALA A O 1
ATOM 684 N N . GLY A 1 83 ? -1.305 -8.677 5.354 1.00 93.25 83 GLY A N 1
ATOM 685 C CA . GLY A 1 83 ? -2.377 -8.152 4.501 1.00 93.25 83 GLY A CA 1
ATOM 686 C C . GLY A 1 83 ? -1.966 -7.985 3.035 1.00 93.25 83 GLY A C 1
ATOM 687 O O . GLY A 1 83 ? -2.790 -8.215 2.149 1.00 93.25 83 GLY A O 1
ATOM 688 N N . TYR A 1 84 ? -0.694 -7.682 2.769 1.00 94.62 84 TYR A N 1
ATOM 689 C CA . TYR A 1 84 ? -0.171 -7.571 1.405 1.00 94.62 84 TYR A CA 1
ATOM 690 C C . TYR A 1 84 ? -0.064 -8.926 0.676 1.00 94.62 84 TYR A C 1
ATOM 692 O O . TYR A 1 84 ? 0.146 -8.936 -0.531 1.00 94.62 84 TYR A O 1
ATOM 700 N N . GLU A 1 85 ? -0.270 -10.073 1.346 1.00 94.75 85 GLU A N 1
ATOM 701 C CA . GLU A 1 85 ? -0.369 -11.397 0.686 1.00 94.75 85 GLU A CA 1
ATOM 702 C C . GLU A 1 85 ? -1.548 -11.512 -0.273 1.00 94.75 85 GLU A C 1
ATOM 704 O O . GLU A 1 85 ? -1.540 -12.365 -1.151 1.00 94.75 85 GLU A O 1
ATOM 709 N N . LYS A 1 86 ? -2.541 -10.632 -0.139 1.00 96.06 86 LYS A N 1
ATOM 710 C CA . LYS A 1 86 ? -3.684 -10.586 -1.049 1.00 96.06 86 LYS A CA 1
ATOM 711 C C . LYS A 1 86 ? -3.391 -9.874 -2.366 1.00 96.06 86 LYS A C 1
ATOM 713 O O . LYS A 1 86 ? -4.239 -9.917 -3.248 1.00 96.06 86 LYS A O 1
ATOM 718 N N . VAL A 1 87 ? -2.271 -9.160 -2.476 1.00 95.69 87 VAL A N 1
ATOM 719 C CA . VAL A 1 87 ? -1.903 -8.437 -3.696 1.00 95.69 87 VAL A CA 1
ATOM 720 C C . VAL A 1 87 ? -1.243 -9.423 -4.654 1.00 95.69 87 VAL A C 1
ATOM 722 O O . VAL A 1 87 ? -0.246 -10.059 -4.320 1.00 95.69 87 VAL A O 1
ATOM 725 N N . GLU A 1 88 ? -1.822 -9.561 -5.839 1.00 93.88 88 GLU A N 1
ATOM 726 C CA . GLU A 1 88 ? -1.393 -10.515 -6.861 1.00 93.88 88 GLU A CA 1
ATOM 727 C C . GLU A 1 88 ? -0.412 -9.863 -7.848 1.00 93.88 88 GLU A C 1
ATOM 729 O O . GLU A 1 88 ? -0.357 -8.641 -7.953 1.00 93.88 88 GLU A O 1
ATOM 734 N N . ASN A 1 89 ? 0.345 -10.678 -8.593 1.00 94.38 89 ASN A N 1
ATOM 735 C CA . ASN A 1 89 ? 1.247 -10.237 -9.671 1.00 94.38 89 ASN A CA 1
ATOM 736 C C . ASN A 1 89 ? 2.346 -9.240 -9.253 1.00 94.38 89 ASN A C 1
ATOM 738 O O . ASN A 1 89 ? 2.796 -8.424 -10.053 1.00 94.38 89 ASN A O 1
ATOM 742 N N . ILE A 1 90 ? 2.820 -9.330 -8.007 1.00 96.38 90 ILE A N 1
ATOM 743 C CA . ILE A 1 90 ? 3.896 -8.481 -7.484 1.00 96.38 90 ILE A CA 1
ATOM 744 C C . ILE A 1 90 ? 5.147 -9.272 -7.117 1.00 96.38 90 ILE A C 1
ATOM 746 O O . ILE A 1 90 ? 5.086 -10.401 -6.628 1.00 96.38 90 ILE A O 1
ATOM 750 N N . ILE A 1 91 ? 6.294 -8.618 -7.263 1.00 96.75 91 ILE A N 1
ATOM 751 C CA . ILE A 1 91 ? 7.547 -9.017 -6.634 1.00 96.75 91 ILE A CA 1
ATOM 752 C C . ILE A 1 91 ? 7.605 -8.311 -5.282 1.00 96.75 91 ILE A C 1
ATOM 754 O O . ILE A 1 91 ? 7.668 -7.084 -5.205 1.00 96.75 91 ILE A O 1
ATOM 758 N N . ARG A 1 92 ? 7.549 -9.082 -4.197 1.00 94.00 92 ARG A N 1
ATOM 759 C CA . ARG A 1 92 ? 7.534 -8.524 -2.841 1.00 94.00 92 ARG A CA 1
ATOM 760 C C . ARG A 1 92 ? 8.934 -8.134 -2.396 1.00 94.00 92 ARG A C 1
ATOM 762 O O . ARG A 1 92 ? 9.839 -8.965 -2.360 1.00 94.00 92 ARG A O 1
ATOM 769 N N . CYS A 1 93 ? 9.079 -6.885 -1.982 1.00 94.81 93 CYS A N 1
ATOM 770 C CA . CYS A 1 93 ? 10.296 -6.328 -1.420 1.00 94.81 93 CYS A CA 1
ATOM 771 C C . CYS A 1 93 ? 10.010 -5.841 0.002 1.00 94.81 93 CYS A C 1
ATOM 773 O O . CYS A 1 93 ? 9.073 -5.083 0.240 1.00 94.81 93 CYS A O 1
ATOM 775 N N . LEU A 1 94 ? 10.821 -6.264 0.968 1.00 92.75 94 LEU A N 1
ATOM 776 C CA . LEU A 1 94 ? 10.667 -5.802 2.344 1.00 92.75 94 LEU A CA 1
ATOM 777 C C . LEU A 1 94 ? 11.278 -4.410 2.512 1.00 92.75 94 LEU A C 1
ATOM 779 O O . LEU A 1 94 ? 12.390 -4.134 2.057 1.00 92.75 94 LEU A O 1
ATOM 783 N N . CYS A 1 95 ? 10.559 -3.537 3.204 1.00 91.44 95 CYS A N 1
ATOM 784 C CA . CYS A 1 95 ? 11.008 -2.191 3.510 1.00 91.44 95 CYS A CA 1
ATOM 785 C C . CYS A 1 95 ? 12.112 -2.217 4.577 1.00 91.44 95 CYS A C 1
ATOM 787 O O . CYS A 1 95 ? 11.883 -2.592 5.728 1.00 91.44 95 CYS A O 1
ATOM 789 N N . TRP A 1 96 ? 13.309 -1.752 4.212 1.00 88.50 96 TRP A N 1
ATOM 790 C CA . TRP A 1 96 ? 14.462 -1.693 5.117 1.00 88.50 96 TRP A CA 1
ATOM 791 C C . TRP A 1 96 ? 14.261 -0.745 6.302 1.00 88.50 96 TRP A C 1
ATOM 793 O O . TRP A 1 96 ? 14.867 -0.946 7.349 1.00 88.50 96 TRP A O 1
ATOM 803 N N . SER A 1 97 ? 13.387 0.258 6.188 1.00 87.69 97 SER A N 1
ATOM 804 C CA . SER A 1 97 ? 13.061 1.145 7.313 1.00 87.69 97 SER A CA 1
ATOM 805 C C . SER A 1 97 ? 12.347 0.414 8.454 1.00 87.69 97 SER A C 1
ATOM 807 O O . SER A 1 97 ? 12.483 0.814 9.608 1.00 87.69 97 SER A O 1
ATOM 809 N N . HIS A 1 98 ? 11.632 -0.671 8.140 1.00 85.62 98 HIS A N 1
ATOM 810 C CA . HIS A 1 98 ? 10.986 -1.546 9.121 1.00 85.62 98 HIS A CA 1
ATOM 811 C C . HIS A 1 98 ? 11.919 -2.640 9.649 1.00 85.62 98 HIS A C 1
ATOM 813 O O . HIS A 1 98 ? 11.572 -3.350 10.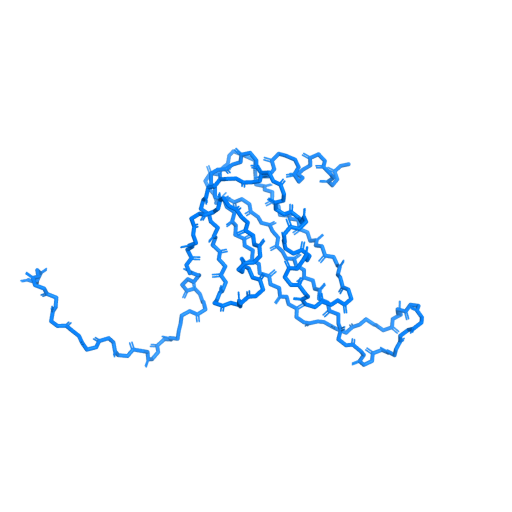594 1.00 85.62 98 HIS A O 1
ATOM 819 N N . TYR A 1 99 ? 13.112 -2.777 9.065 1.00 80.06 99 TYR A N 1
ATOM 820 C CA . TYR A 1 99 ? 14.079 -3.766 9.503 1.00 80.06 99 TYR A CA 1
ATOM 821 C C . TYR A 1 99 ? 14.659 -3.378 10.877 1.00 80.06 99 TYR A C 1
ATOM 823 O O . TYR A 1 99 ? 15.133 -2.250 11.059 1.00 80.06 99 TYR A O 1
ATOM 831 N N . PRO A 1 100 ? 14.657 -4.280 11.875 1.00 74.25 100 PRO A N 1
ATOM 832 C CA . PRO A 1 100 ? 15.197 -3.972 13.193 1.00 74.25 100 PRO A CA 1
ATOM 833 C C . PRO A 1 100 ? 16.703 -3.681 13.137 1.00 74.25 100 PRO A C 1
ATOM 835 O O . PRO A 1 100 ? 17.490 -4.504 12.679 1.00 74.25 100 PRO A O 1
ATOM 838 N N . ARG A 1 101 ? 17.145 -2.556 13.717 1.00 65.50 101 ARG A N 1
ATOM 839 C CA . ARG A 1 101 ? 18.577 -2.179 13.765 1.00 65.50 101 ARG A CA 1
ATOM 840 C C . ARG A 1 101 ? 19.466 -3.133 14.581 1.00 65.50 101 ARG A C 1
ATOM 842 O O . ARG A 1 101 ? 20.680 -2.976 14.568 1.00 65.50 101 ARG A O 1
ATOM 849 N N . ARG A 1 102 ? 18.886 -4.081 15.329 1.00 57.16 102 ARG A N 1
ATOM 850 C CA . ARG A 1 102 ? 19.604 -5.007 16.229 1.00 57.16 102 ARG A CA 1
ATOM 851 C C . ARG A 1 102 ? 19.450 -6.478 15.829 1.00 57.16 102 ARG A C 1
ATOM 853 O O . ARG A 1 102 ? 19.515 -7.360 16.682 1.00 57.16 102 ARG A O 1
ATOM 860 N N . LEU A 1 103 ? 19.235 -6.751 14.546 1.00 59.25 103 LEU A N 1
ATOM 861 C CA . LEU A 1 103 ? 19.287 -8.111 14.020 1.00 59.25 103 LEU A CA 1
ATOM 862 C C . LEU A 1 103 ? 20.743 -8.448 13.675 1.00 59.25 103 LEU A C 1
ATOM 864 O O . LEU A 1 103 ? 21.305 -7.914 12.723 1.00 59.25 103 LEU A O 1
ATOM 868 N N . ILE A 1 104 ? 21.371 -9.300 14.487 1.00 62.31 104 ILE A N 1
ATOM 869 C CA . ILE A 1 104 ? 22.687 -9.867 14.180 1.00 62.31 104 ILE A CA 1
ATOM 870 C C . ILE A 1 104 ? 22.438 -11.018 13.206 1.00 62.31 104 ILE A C 1
ATOM 872 O O . ILE A 1 104 ? 22.030 -12.101 13.624 1.00 62.31 104 ILE A O 1
ATOM 876 N N . ILE A 1 105 ? 22.655 -10.777 11.913 1.00 64.38 105 ILE A N 1
ATOM 877 C CA . ILE A 1 105 ? 22.711 -11.852 10.920 1.00 64.38 105 ILE A CA 1
ATOM 878 C C . ILE A 1 105 ? 24.028 -12.585 11.177 1.00 64.38 105 ILE A C 1
ATOM 880 O O . ILE A 1 105 ? 25.104 -12.067 10.889 1.00 64.38 105 ILE A O 1
ATOM 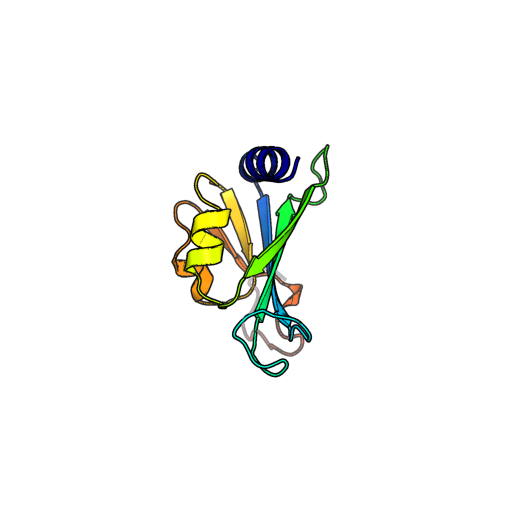884 N N . ARG A 1 106 ? 23.958 -13.753 11.819 1.00 60.06 106 ARG A N 1
ATOM 885 C CA . ARG A 1 106 ? 25.115 -14.638 11.956 1.00 60.06 106 ARG A CA 1
ATOM 886 C C . ARG A 1 106 ? 25.232 -15.459 10.681 1.00 60.06 106 ARG A C 1
ATOM 888 O O . ARG A 1 106 ? 24.647 -16.530 10.620 1.00 60.06 106 ARG A O 1
ATOM 895 N N . GLU A 1 107 ? 25.982 -14.966 9.704 1.00 62.28 107 GLU A N 1
ATOM 896 C CA . GLU A 1 107 ? 26.519 -15.811 8.636 1.00 62.28 107 GLU A CA 1
ATOM 897 C C . GLU A 1 107 ? 27.806 -15.205 8.060 1.00 62.28 107 GLU A C 1
ATOM 899 O O . GLU A 1 107 ? 27.904 -13.991 7.873 1.00 62.28 107 GLU A O 1
ATOM 904 N N . GLU A 1 108 ? 28.816 -16.057 7.852 1.00 58.03 108 GLU A N 1
ATOM 905 C CA . GLU A 1 108 ? 30.079 -15.706 7.201 1.00 58.03 108 GLU A CA 1
ATOM 906 C C . GLU A 1 108 ? 29.789 -15.302 5.754 1.00 58.03 108 GLU A C 1
ATOM 908 O O . GLU A 1 108 ? 29.344 -16.116 4.949 1.00 58.03 108 GLU A O 1
ATOM 913 N N . LEU A 1 109 ? 30.025 -14.035 5.418 1.00 55.88 109 LEU A N 1
ATOM 914 C CA . LEU A 1 109 ? 29.974 -13.575 4.035 1.00 55.88 109 LEU A CA 1
ATOM 915 C C . LEU A 1 109 ? 31.166 -14.193 3.280 1.00 55.88 109 LEU A C 1
ATOM 917 O O . LEU A 1 109 ? 32.303 -13.875 3.624 1.00 55.88 109 LEU A O 1
ATOM 921 N N . PRO A 1 110 ? 30.958 -15.024 2.239 1.00 55.78 110 PRO A N 1
ATOM 922 C CA . PRO A 1 110 ? 32.045 -15.707 1.530 1.00 55.78 110 PRO A CA 1
ATOM 923 C C . PRO A 1 110 ? 32.857 -14.793 0.590 1.00 55.78 110 PRO A C 1
ATOM 925 O O . PRO A 1 110 ? 33.582 -15.285 -0.267 1.00 55.78 110 PRO A O 1
ATOM 928 N N . TYR A 1 111 ? 32.745 -13.470 0.731 1.00 58.09 111 TYR A N 1
ATOM 929 C CA . TYR A 1 111 ? 33.448 -12.483 -0.093 1.00 58.09 111 TYR A CA 1
ATOM 930 C C . TYR A 1 111 ? 33.788 -11.217 0.710 1.00 58.09 111 TYR A C 1
ATOM 932 O O . TYR A 1 111 ? 33.382 -10.113 0.345 1.00 58.09 111 TYR A O 1
ATOM 940 N N . ALA A 1 112 ? 34.509 -11.388 1.819 1.00 46.97 112 ALA A N 1
ATOM 941 C CA . ALA A 1 112 ? 35.318 -10.318 2.404 1.00 46.97 112 ALA A CA 1
ATOM 942 C C . ALA A 1 112 ? 36.764 -10.433 1.906 1.00 46.97 112 ALA A C 1
ATOM 944 O O . ALA A 1 112 ? 37.256 -11.583 1.824 1.00 46.97 112 ALA A O 1
#

Foldseek 3Di:
DQVVLLVVQLPAQEKEKEKDWDFDVDDPPDHSPQTKIKMWIWGDPPDPDTGIDIDIGSDPALVVVQVSNPNRAHEYEYDPDCSVVNHPRYDYDYHCVNPDPPDDPPDDDPPD

Secondary structure (DSSP, 8-state):
-HHHHHHHHTTSSEEEEEEEEEE-TT-TTS-TTSEEEEEEEEE-TTSSS--EEEEEESS--HHHHHHHTTT--EEEEE-S-GGGGG--SEEEEE-GGGS-TT-------TT-